Protein AF-A0A832T2L8-F1 (afdb_monomer)

Mean predicted aligned error: 4.52 Å

Sequence (122 aa):
MIVLFLTSSYSVGFKFLDEEVYIRAGAQQWSGVPPALTINPEHPPLAKYIIGVEPRLAPLFAGIAVVFLAGWLGRLLGRSFWLVAFSVASDIVFTATSRFAMLDVFVALFSVSAVLSYLLGR

Organism: NCBI:txid13773

Secondary structure (DSSP, 8-state):
-HHHHHHHHHSS----HHHHHHHHHHHHHHTT--TTSSS-TTS-HHHHHHHHH-TTHHHHHHHHHHHHHHHHHHHHTTS-HHHHHHHHHT-HHHHHHTTSS-HHHHHHHHHHHHHHHHHTT-

Solvent-accessible surface area (backbone atoms only — not comparable to full-atom values): 6282 Å² total; per-residue (Å²): 92,69,67,52,23,54,54,42,29,70,72,57,92,79,85,61,77,58,27,61,53,42,47,51,32,13,54,38,39,78,73,72,44,58,39,57,77,67,56,66,54,92,45,79,36,67,57,50,55,49,30,32,76,37,35,58,56,43,23,35,53,34,37,55,48,33,28,52,50,48,8,50,48,28,41,76,73,76,40,59,32,67,59,42,19,41,56,53,24,66,32,53,66,62,28,34,50,13,54,37,30,51,61,65,36,47,51,49,29,52,51,56,48,50,55,47,29,57,77,69,74,90

Radius of gyration: 15.31 Å; Cα contacts (8 Å, |Δi|>4): 161; chains: 1; bounding box: 35×23×43 Å

Foldseek 3Di:
DLVLLVVLLPPDDDDDPCLVQLCVLLVVVVVVHQSCPDGPVVDDRPLSPQCSVPVFVSLLVLLVLLLQLQLVVCVLVVHHSCVRSVVSSNPNVSSNQSRGRDCVSVVSSVVSVVVVCVSVVD

pLDDT: mean 89.91, std 8.07, range [60.84, 98.0]

InterPro domains:
  IPR003342 ArnT-like, N-terminal domain [PF02366] (47-119)

Structure (mmCIF, N/CA/C/O backbone):
data_AF-A0A832T2L8-F1
#
_entry.id   AF-A0A832T2L8-F1
#
loop_
_atom_site.group_PDB
_atom_site.id
_atom_site.type_symbol
_atom_site.label_atom_id
_atom_site.label_alt_id
_atom_site.label_comp_id
_atom_site.label_asym_id
_atom_site.label_entity_id
_atom_site.label_seq_id
_atom_site.pdbx_PDB_ins_code
_atom_site.Cartn_x
_atom_site.Cartn_y
_atom_site.Cartn_z
_atom_site.occupancy
_atom_site.B_iso_or_equiv
_atom_site.auth_seq_id
_atom_site.auth_comp_id
_atom_site.auth_asym_id
_atom_site.auth_atom_id
_atom_site.pdbx_PDB_model_num
ATOM 1 N N . MET A 1 1 ? 5.138 3.203 16.648 1.00 86.31 1 MET A N 1
ATOM 2 C CA . MET A 1 1 ? 4.543 2.282 15.652 1.00 86.31 1 MET A CA 1
ATOM 3 C C . MET A 1 1 ? 5.370 2.239 14.385 1.00 86.31 1 MET A C 1
ATOM 5 O O . MET A 1 1 ? 5.782 1.158 14.011 1.00 86.31 1 MET A O 1
ATOM 9 N N . ILE A 1 2 ? 5.723 3.390 13.805 1.00 84.12 2 ILE A N 1
ATOM 10 C CA . ILE A 1 2 ? 6.616 3.457 12.634 1.00 84.12 2 ILE A CA 1
ATOM 11 C C . ILE A 1 2 ? 7.981 2.810 12.907 1.00 84.12 2 ILE A C 1
ATOM 13 O O . ILE A 1 2 ? 8.419 1.987 12.120 1.00 84.12 2 ILE A O 1
ATOM 17 N N . VAL A 1 3 ? 8.623 3.110 14.045 1.00 85.38 3 VAL A N 1
ATOM 18 C CA . VAL A 1 3 ? 9.908 2.477 14.406 1.00 85.38 3 VAL A CA 1
ATOM 19 C C . VAL A 1 3 ? 9.779 0.954 14.478 1.00 85.38 3 VAL A C 1
ATOM 21 O O . VAL A 1 3 ? 10.603 0.264 13.898 1.00 85.38 3 VAL A O 1
ATOM 24 N N . LEU A 1 4 ? 8.714 0.440 15.108 1.00 84.38 4 LEU A N 1
ATOM 25 C CA . LEU A 1 4 ? 8.436 -0.998 15.178 1.00 84.38 4 LEU A CA 1
ATOM 26 C C . LEU A 1 4 ? 8.252 -1.602 13.780 1.00 84.38 4 LEU A C 1
ATOM 28 O O . LEU A 1 4 ? 8.904 -2.588 13.454 1.00 84.38 4 LEU A O 1
ATOM 32 N N . PHE A 1 5 ? 7.419 -0.969 12.952 1.00 87.19 5 PHE A N 1
ATOM 33 C CA . PHE A 1 5 ? 7.166 -1.377 11.574 1.00 87.19 5 PHE A CA 1
ATOM 34 C C . PHE A 1 5 ? 8.464 -1.448 10.763 1.00 87.19 5 PHE A C 1
ATOM 36 O O . PHE A 1 5 ? 8.748 -2.465 10.137 1.00 87.19 5 PHE A O 1
ATOM 43 N N . LEU A 1 6 ? 9.297 -0.406 10.846 1.00 86.62 6 LEU A N 1
ATOM 44 C CA . LEU A 1 6 ? 10.607 -0.385 10.206 1.00 86.62 6 LEU A CA 1
ATOM 45 C C . LEU A 1 6 ? 11.481 -1.515 10.756 1.00 86.62 6 LEU A C 1
ATOM 47 O O . LEU A 1 6 ? 11.948 -2.336 9.983 1.00 86.62 6 LEU A O 1
ATOM 51 N N . THR A 1 7 ? 11.636 -1.664 12.070 1.00 84.31 7 THR A N 1
ATOM 52 C CA . THR A 1 7 ? 12.467 -2.748 12.625 1.00 84.31 7 THR A CA 1
ATOM 53 C C . THR A 1 7 ? 11.989 -4.147 12.225 1.00 84.31 7 THR A C 1
ATOM 55 O O . THR A 1 7 ? 12.814 -4.982 11.866 1.00 84.31 7 THR A O 1
ATOM 58 N N . SER A 1 8 ? 10.674 -4.393 12.211 1.00 78.25 8 SER A N 1
ATOM 59 C CA . SER A 1 8 ? 10.081 -5.674 11.805 1.00 78.25 8 SER A CA 1
ATOM 60 C C . SER A 1 8 ? 10.275 -5.941 10.317 1.00 78.25 8 SER A C 1
ATOM 62 O O . SER A 1 8 ? 10.639 -7.039 9.915 1.00 78.25 8 SER A O 1
ATOM 64 N N . SER A 1 9 ? 10.131 -4.913 9.484 1.00 76.62 9 SER A N 1
ATOM 65 C CA . SER A 1 9 ? 10.347 -5.050 8.046 1.00 76.62 9 SER A CA 1
ATOM 66 C C . SER A 1 9 ? 11.810 -5.389 7.696 1.00 76.62 9 SER A C 1
ATOM 68 O O . SER A 1 9 ? 12.082 -6.003 6.665 1.00 76.62 9 SER A O 1
ATOM 70 N N . TYR A 1 10 ? 12.778 -5.033 8.552 1.00 77.81 10 TYR A N 1
ATOM 71 C CA . TYR A 1 10 ? 14.207 -5.311 8.345 1.00 77.81 10 TYR A CA 1
ATOM 72 C C . TYR A 1 10 ? 14.739 -6.561 9.046 1.00 77.81 10 TYR A C 1
ATOM 74 O O . TYR A 1 10 ? 15.889 -6.925 8.805 1.00 77.81 10 TYR A O 1
ATOM 82 N N . SER A 1 11 ? 13.930 -7.250 9.852 1.00 71.62 11 SER A N 1
ATOM 83 C CA . SER A 1 11 ? 14.402 -8.391 10.642 1.00 71.62 11 SER A CA 1
ATOM 84 C C . SER A 1 11 ? 14.454 -9.716 9.874 1.00 71.62 11 SER A C 1
ATOM 86 O O . SER A 1 11 ? 15.146 -10.631 10.319 1.00 71.62 11 SER A O 1
ATOM 88 N N . VAL A 1 12 ? 13.776 -9.835 8.723 1.00 66.25 12 VAL A N 1
ATOM 89 C CA . VAL A 1 12 ? 13.691 -11.096 7.965 1.00 66.25 12 VAL A CA 1
ATOM 90 C C . VAL A 1 12 ? 14.117 -10.919 6.506 1.00 66.25 12 VAL A C 1
ATOM 92 O O . VAL A 1 12 ? 13.655 -10.024 5.802 1.00 66.25 12 VAL A O 1
ATOM 95 N N . GLY A 1 13 ? 15.008 -11.800 6.043 1.00 63.09 13 GLY A N 1
ATOM 96 C CA . GLY A 1 13 ? 15.537 -11.819 4.678 1.00 63.09 13 GLY A CA 1
ATOM 97 C C . GLY A 1 13 ? 14.643 -12.580 3.701 1.00 63.09 13 GLY A C 1
ATOM 98 O O . GLY A 1 13 ? 15.033 -13.642 3.221 1.00 63.09 13 GLY A O 1
ATOM 99 N N . PHE A 1 14 ? 13.454 -12.054 3.407 1.00 69.62 14 PHE A N 1
ATOM 100 C CA . PHE A 1 14 ? 12.632 -12.579 2.315 1.00 69.62 14 PHE A CA 1
ATOM 101 C C . PHE A 1 14 ? 13.189 -12.155 0.950 1.00 69.62 14 PHE A C 1
ATOM 103 O O . PHE A 1 14 ? 13.790 -11.091 0.805 1.00 69.62 14 PHE A O 1
ATOM 110 N N . LYS A 1 15 ? 12.982 -13.001 -0.059 1.00 66.38 15 LYS A N 1
ATOM 111 C CA . LYS A 1 15 ? 13.131 -12.652 -1.473 1.00 66.38 15 LYS A CA 1
ATOM 112 C C . LYS A 1 15 ? 11.832 -13.005 -2.163 1.00 66.38 15 LYS A C 1
ATOM 114 O O . LYS A 1 15 ? 11.354 -14.127 -2.006 1.00 66.38 15 LYS A O 1
ATOM 119 N N . PHE A 1 16 ? 11.293 -12.073 -2.930 1.00 74.56 16 PHE A N 1
ATOM 120 C CA . PHE A 1 16 ? 10.044 -12.286 -3.635 1.00 74.56 16 PHE A CA 1
ATOM 121 C C . PHE A 1 16 ? 10.251 -12.151 -5.134 1.00 74.56 16 PHE A C 1
ATOM 123 O O . PHE A 1 16 ? 10.823 -11.172 -5.602 1.00 74.56 16 PHE A O 1
ATOM 130 N N . LEU A 1 17 ? 9.782 -13.154 -5.875 1.00 73.19 17 LEU A N 1
ATOM 131 C CA . LEU A 1 17 ? 9.929 -13.219 -7.331 1.00 73.19 17 LEU A CA 1
ATOM 132 C C . LEU A 1 17 ? 9.223 -12.046 -8.025 1.00 73.19 17 LEU A C 1
ATOM 134 O O . LEU A 1 17 ? 9.736 -11.500 -8.999 1.00 73.19 17 LEU A O 1
ATOM 138 N N . ASP A 1 18 ? 8.097 -11.614 -7.464 1.00 77.75 18 A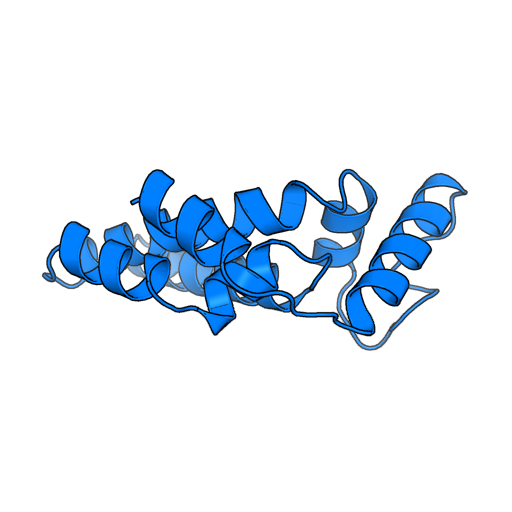SP A N 1
ATOM 139 C CA . ASP A 1 18 ? 7.273 -10.533 -8.000 1.00 77.75 18 ASP A CA 1
ATOM 140 C C . ASP A 1 18 ? 7.952 -9.158 -7.940 1.00 77.75 18 ASP A C 1
ATOM 142 O O . ASP A 1 18 ? 7.645 -8.281 -8.745 1.00 77.75 18 ASP A O 1
ATOM 146 N N . GLU A 1 19 ? 8.924 -8.967 -7.044 1.00 84.88 19 GLU A N 1
ATOM 147 C CA . GLU A 1 19 ? 9.654 -7.703 -6.944 1.00 84.88 19 GLU A CA 1
ATOM 148 C C . GLU A 1 19 ? 10.369 -7.370 -8.260 1.00 84.88 19 GLU A C 1
ATOM 150 O O . GLU A 1 19 ? 10.254 -6.257 -8.779 1.00 84.88 19 GLU A O 1
ATOM 155 N N . GLU A 1 20 ? 11.077 -8.342 -8.843 1.00 86.88 20 GLU A N 1
ATOM 156 C CA . GLU A 1 20 ? 11.777 -8.136 -10.112 1.00 86.88 20 GLU A CA 1
ATOM 157 C C . GLU A 1 20 ? 10.806 -7.810 -11.247 1.00 86.88 20 GLU A C 1
ATOM 159 O O . GLU A 1 20 ? 11.105 -6.987 -12.116 1.00 86.88 20 GLU A O 1
ATOM 164 N N . VAL A 1 21 ? 9.641 -8.453 -11.233 1.00 87.62 21 VAL A N 1
ATOM 165 C CA . VAL A 1 21 ? 8.589 -8.298 -12.237 1.00 87.62 21 VAL A CA 1
ATOM 166 C C . VAL A 1 21 ? 8.077 -6.856 -12.236 1.00 87.62 21 VAL A C 1
ATOM 168 O O . VAL A 1 21 ? 8.067 -6.200 -13.283 1.00 87.62 21 VAL A O 1
ATOM 171 N N . TYR A 1 22 ? 7.738 -6.313 -11.065 1.00 87.62 22 TYR A N 1
ATOM 172 C CA . TYR A 1 22 ? 7.212 -4.951 -10.961 1.00 87.62 22 TYR A CA 1
ATOM 173 C C . TYR A 1 22 ? 8.285 -3.864 -11.105 1.00 87.62 22 TYR A C 1
ATOM 175 O O . TYR A 1 22 ? 7.992 -2.801 -11.654 1.00 87.62 22 TYR A O 1
ATOM 183 N N . ILE A 1 23 ? 9.541 -4.133 -10.733 1.00 88.06 23 ILE A N 1
ATOM 184 C CA . ILE A 1 23 ? 10.666 -3.231 -11.043 1.00 88.06 23 ILE A CA 1
ATOM 185 C C . ILE A 1 23 ? 10.871 -3.121 -12.559 1.00 88.06 23 ILE A C 1
ATOM 187 O O . ILE A 1 23 ? 11.025 -2.016 -13.085 1.00 88.06 23 ILE A O 1
ATOM 191 N N . ARG A 1 24 ? 10.837 -4.245 -13.289 1.00 88.88 24 ARG A N 1
ATOM 192 C CA . ARG A 1 24 ? 10.945 -4.239 -14.759 1.00 88.88 24 ARG A CA 1
ATOM 193 C C . ARG A 1 24 ? 9.772 -3.508 -15.408 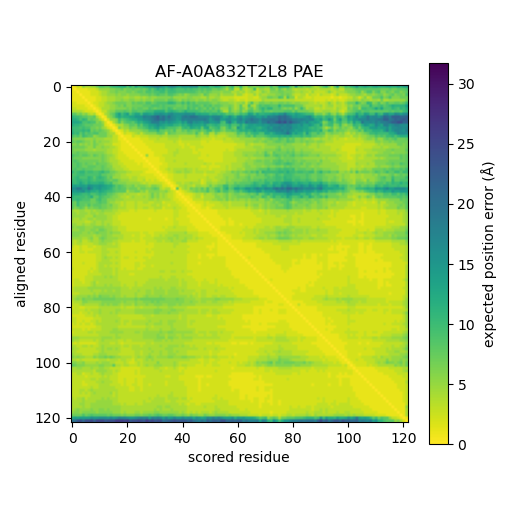1.00 88.88 24 ARG A C 1
ATOM 195 O O . ARG A 1 24 ? 9.990 -2.745 -16.347 1.00 88.88 24 ARG A O 1
ATOM 202 N N . ALA A 1 25 ? 8.557 -3.691 -14.889 1.00 87.19 25 ALA A N 1
ATOM 203 C CA . ALA A 1 25 ? 7.378 -2.961 -15.357 1.00 87.19 25 ALA A CA 1
ATOM 204 C C . ALA A 1 25 ? 7.544 -1.444 -15.173 1.00 87.19 25 ALA A C 1
ATOM 206 O O . ALA A 1 25 ? 7.240 -0.671 -16.081 1.00 87.19 25 ALA A O 1
ATOM 207 N N . GLY A 1 26 ? 8.106 -1.026 -14.036 1.00 87.56 26 GLY A N 1
ATOM 208 C CA . GLY A 1 26 ? 8.465 0.364 -13.772 1.00 87.56 26 GLY A CA 1
ATOM 209 C C . GLY A 1 26 ? 9.492 0.927 -14.753 1.00 87.56 26 GLY A C 1
ATOM 210 O O . GLY A 1 26 ? 9.303 2.009 -15.299 1.00 87.56 26 GLY A O 1
ATOM 211 N N . ALA A 1 27 ? 10.557 0.183 -15.053 1.00 89.19 27 ALA A N 1
ATOM 212 C CA . ALA A 1 27 ? 11.544 0.611 -16.046 1.00 89.19 27 ALA A CA 1
ATOM 213 C C . ALA A 1 27 ? 10.923 0.786 -17.448 1.00 89.19 27 ALA A C 1
ATOM 215 O O . ALA A 1 27 ? 11.214 1.757 -18.147 1.00 89.19 27 ALA A O 1
ATOM 216 N N . GLN A 1 28 ? 10.020 -0.116 -17.841 1.00 90.00 28 GLN A N 1
ATOM 217 C CA . GLN A 1 28 ? 9.305 -0.030 -19.117 1.00 90.00 28 GLN A CA 1
ATOM 218 C C . GLN A 1 28 ? 8.373 1.187 -19.192 1.00 90.00 28 GLN A C 1
ATOM 220 O O . GLN A 1 28 ? 8.314 1.848 -20.232 1.00 90.00 28 GLN A O 1
ATOM 225 N N . GLN A 1 29 ? 7.718 1.540 -18.085 1.00 91.69 29 GLN A N 1
ATOM 226 C CA . GLN A 1 29 ? 6.926 2.767 -17.980 1.00 91.69 29 GLN A CA 1
ATOM 227 C C . GLN A 1 29 ? 7.750 4.010 -18.320 1.00 91.69 29 GLN A C 1
ATOM 229 O O . GLN A 1 29 ? 7.293 4.846 -19.098 1.00 91.69 29 GLN A O 1
ATOM 234 N N . TRP A 1 30 ? 8.971 4.121 -17.790 1.00 90.44 30 TRP A N 1
ATOM 235 C CA . TRP A 1 30 ? 9.865 5.246 -18.096 1.00 90.44 30 TRP A CA 1
ATOM 236 C C . TRP A 1 30 ? 10.319 5.274 -19.557 1.00 90.44 30 TRP A C 1
ATOM 238 O O . TRP A 1 30 ? 10.578 6.346 -20.096 1.00 90.44 30 TRP A O 1
ATOM 248 N N . SER A 1 31 ? 10.348 4.119 -20.224 1.00 91.12 31 SER A N 1
ATOM 249 C CA . SER A 1 31 ? 10.573 4.028 -21.673 1.00 91.12 31 SER A CA 1
ATOM 250 C C . SER A 1 31 ? 9.324 4.309 -22.524 1.00 91.12 31 SER A C 1
ATOM 252 O O . SER A 1 31 ? 9.361 4.152 -23.741 1.00 91.12 31 SER A O 1
ATOM 254 N N . GLY A 1 32 ? 8.215 4.726 -21.903 1.00 88.88 32 GLY A N 1
ATOM 255 C CA . GLY A 1 32 ? 6.964 5.066 -22.583 1.00 88.88 32 GLY A CA 1
ATOM 256 C C . GLY A 1 32 ? 6.038 3.878 -22.841 1.00 88.88 32 GLY A C 1
ATOM 257 O O . GLY A 1 32 ? 5.014 4.042 -23.502 1.00 88.88 32 GLY A O 1
ATOM 258 N N . VAL A 1 33 ? 6.359 2.689 -22.320 1.00 89.75 33 VAL A N 1
ATOM 259 C CA . VAL A 1 33 ? 5.515 1.503 -22.480 1.00 89.75 33 VAL A CA 1
ATOM 260 C C . VAL A 1 33 ? 4.588 1.369 -21.266 1.00 89.75 33 VAL A C 1
ATOM 262 O O . VAL A 1 33 ? 5.069 1.172 -20.150 1.00 89.75 33 VAL A O 1
ATOM 265 N N . PRO A 1 34 ? 3.259 1.474 -21.433 1.00 85.81 34 PRO A N 1
ATOM 266 C CA . PRO A 1 34 ? 2.341 1.506 -20.301 1.00 85.81 34 PRO A CA 1
ATOM 267 C C . PRO A 1 34 ? 2.285 0.146 -19.570 1.00 85.81 34 PRO A C 1
ATOM 269 O O . PRO A 1 34 ? 2.012 -0.872 -20.212 1.00 85.81 34 PRO A O 1
ATOM 272 N N . PRO A 1 35 ? 2.408 0.110 -18.224 1.00 85.00 35 PRO A N 1
ATOM 273 C CA . PRO A 1 35 ? 2.282 -1.103 -17.398 1.00 85.00 35 PRO A CA 1
ATOM 274 C C . PRO A 1 35 ? 0.964 -1.874 -17.547 1.00 85.00 35 PRO A C 1
ATOM 276 O O . PRO A 1 35 ? 0.857 -3.016 -17.104 1.00 85.00 35 PRO A O 1
ATOM 279 N N . ALA A 1 36 ? -0.061 -1.246 -18.129 1.00 81.25 36 ALA A N 1
ATOM 280 C CA . ALA A 1 36 ? -1.331 -1.893 -18.443 1.00 81.25 36 ALA A CA 1
ATOM 281 C C . ALA A 1 36 ? -1.206 -2.948 -19.556 1.00 81.25 36 ALA A C 1
ATOM 283 O O . ALA A 1 36 ? -2.043 -3.840 -19.631 1.00 81.25 36 ALA A O 1
ATOM 284 N N . LEU A 1 37 ? -0.189 -2.838 -20.420 1.00 79.56 37 LEU A N 1
ATOM 285 C CA . LEU A 1 37 ? -0.063 -3.637 -21.644 1.00 79.56 37 LEU A CA 1
ATOM 286 C C . LEU A 1 37 ? 1.145 -4.582 -21.647 1.00 79.56 37 LEU A C 1
ATOM 288 O O . LEU A 1 37 ? 1.320 -5.319 -22.612 1.00 79.56 37 LEU A O 1
ATOM 292 N N . THR A 1 38 ? 1.996 -4.548 -20.620 1.00 73.81 38 THR A N 1
ATOM 293 C CA . THR A 1 38 ? 3.278 -5.267 -20.636 1.00 73.81 38 THR A CA 1
ATOM 294 C C . THR A 1 38 ? 3.300 -6.467 -19.706 1.00 73.81 38 THR A C 1
ATOM 296 O O . THR A 1 38 ? 3.178 -7.607 -20.139 1.00 73.81 38 THR A O 1
ATOM 299 N N . ILE A 1 39 ? 3.502 -6.205 -18.420 1.00 76.44 39 ILE A N 1
ATOM 300 C CA . ILE A 1 39 ? 3.838 -7.198 -17.411 1.00 76.44 39 ILE A CA 1
ATOM 301 C C . ILE A 1 39 ? 2.636 -7.386 -16.493 1.00 76.44 39 ILE A C 1
ATOM 303 O O . ILE A 1 39 ? 2.088 -6.414 -15.959 1.00 76.44 39 ILE A O 1
ATOM 307 N N . ASN A 1 40 ? 2.248 -8.648 -16.307 1.00 81.38 40 ASN A N 1
ATOM 308 C CA . ASN A 1 40 ? 1.094 -9.074 -15.517 1.00 81.38 40 ASN A CA 1
ATOM 309 C C . ASN A 1 40 ? -0.203 -8.322 -15.884 1.00 81.38 40 ASN A C 1
ATOM 311 O O . ASN A 1 40 ? -0.809 -7.688 -15.012 1.00 81.38 40 ASN A O 1
ATOM 315 N N . PRO A 1 41 ? -0.608 -8.273 -17.171 1.00 82.69 41 PRO A N 1
ATOM 316 C CA . PRO A 1 41 ? -1.750 -7.473 -17.634 1.00 82.69 41 PRO A CA 1
ATOM 317 C C . PRO A 1 41 ? -3.082 -7.835 -16.955 1.00 82.69 41 PRO A C 1
ATOM 319 O O . PRO A 1 41 ? -4.002 -7.022 -16.950 1.00 82.69 41 PRO A O 1
ATOM 322 N N . GLU A 1 42 ? -3.179 -9.010 -16.332 1.00 88.00 42 GLU A N 1
ATOM 323 C CA . GLU A 1 42 ? -4.299 -9.430 -15.488 1.00 88.00 42 GLU A CA 1
ATOM 324 C C . GLU A 1 42 ? -4.532 -8.518 -14.272 1.00 88.00 42 GLU A C 1
ATOM 326 O O . GLU A 1 42 ? -5.650 -8.446 -13.761 1.00 88.00 42 GLU A O 1
ATOM 331 N N . HIS A 1 43 ? -3.505 -7.793 -13.816 1.00 87.56 43 HIS A N 1
ATOM 332 C CA . HIS A 1 43 ? -3.614 -6.857 -12.702 1.00 87.56 43 HIS A CA 1
ATOM 333 C C . HIS A 1 43 ? -3.832 -5.408 -13.169 1.00 87.56 43 HIS A C 1
ATOM 335 O O . HIS A 1 43 ? -3.089 -4.924 -14.034 1.00 87.56 43 HIS A O 1
ATOM 341 N N . PRO A 1 44 ? -4.761 -4.660 -12.533 1.00 89.06 44 PRO A N 1
ATOM 342 C CA . PRO A 1 44 ? -4.960 -3.240 -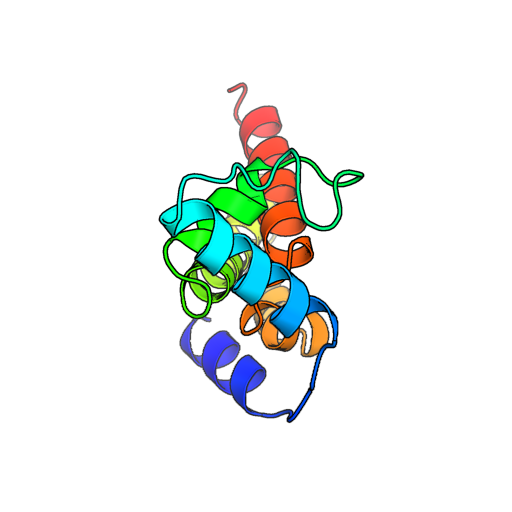12.801 1.00 89.06 44 PRO A CA 1
ATOM 343 C C . PRO A 1 44 ? -3.661 -2.422 -12.677 1.00 89.06 44 PRO A C 1
ATOM 345 O O . PRO A 1 44 ? -2.828 -2.693 -11.808 1.00 89.06 44 PRO A O 1
ATOM 348 N N . PRO A 1 45 ? -3.471 -1.379 -13.504 1.00 90.69 45 PRO A N 1
ATOM 349 C CA . PRO A 1 45 ? -2.158 -0.763 -13.660 1.00 90.69 45 PRO A CA 1
ATOM 350 C C . PRO A 1 45 ? -1.818 0.290 -12.598 1.00 90.69 45 PRO A C 1
ATOM 352 O O . PRO A 1 45 ? -0.660 0.677 -12.503 1.00 90.69 45 PRO A O 1
ATOM 355 N N . LEU A 1 46 ? -2.781 0.768 -11.797 1.00 92.50 46 LEU A N 1
ATOM 356 C CA . LEU A 1 46 ? -2.578 1.895 -10.871 1.00 92.50 46 LEU A CA 1
ATOM 357 C C . LEU A 1 46 ? -1.398 1.670 -9.913 1.00 92.50 46 LEU A C 1
ATOM 359 O O . LEU A 1 46 ? -0.490 2.492 -9.841 1.00 92.50 46 LEU A O 1
ATOM 363 N N . ALA A 1 47 ? -1.395 0.546 -9.196 1.00 92.75 47 ALA A N 1
ATOM 364 C CA . ALA A 1 47 ? -0.318 0.230 -8.263 1.00 92.75 47 ALA A CA 1
ATOM 365 C C . ALA A 1 47 ? 1.020 0.022 -8.992 1.00 92.75 47 ALA A C 1
ATOM 367 O O . ALA A 1 47 ? 2.055 0.452 -8.493 1.00 92.75 47 ALA A O 1
ATOM 368 N N . LYS A 1 48 ? 1.003 -0.526 -10.216 1.00 92.88 48 LYS A N 1
ATOM 369 C CA . LYS A 1 48 ? 2.209 -0.645 -11.051 1.00 92.88 48 LYS A CA 1
ATOM 370 C C . LYS A 1 48 ? 2.778 0.722 -11.422 1.00 92.88 48 LYS A C 1
ATOM 372 O O . LYS A 1 48 ? 3.988 0.892 -11.359 1.00 92.88 48 LYS A O 1
ATOM 377 N N . TYR A 1 49 ? 1.922 1.696 -11.747 1.00 93.38 49 TYR A N 1
ATOM 378 C CA . TYR A 1 49 ? 2.355 3.067 -12.024 1.00 93.38 49 TYR A CA 1
ATOM 379 C C . TYR A 1 49 ? 3.055 3.698 -10.823 1.00 93.38 49 TYR A C 1
ATOM 381 O O . TYR A 1 49 ? 4.098 4.330 -10.977 1.00 93.38 49 TYR A O 1
ATOM 389 N N . ILE A 1 50 ? 2.494 3.508 -9.627 1.00 94.12 50 ILE A N 1
ATOM 390 C CA . ILE A 1 50 ? 3.054 4.042 -8.380 1.00 94.12 50 ILE A CA 1
ATOM 391 C C . ILE A 1 50 ? 4.403 3.382 -8.071 1.00 94.12 50 ILE A C 1
ATOM 393 O O . ILE A 1 50 ? 5.378 4.077 -7.789 1.00 94.12 50 ILE A O 1
ATOM 397 N N . ILE A 1 51 ? 4.478 2.053 -8.181 1.00 92.56 51 ILE A N 1
ATOM 398 C CA . ILE A 1 51 ? 5.727 1.298 -8.025 1.00 92.56 51 ILE A CA 1
ATOM 399 C C . ILE A 1 51 ? 6.763 1.747 -9.060 1.00 92.56 51 ILE A C 1
ATOM 401 O O . ILE A 1 51 ? 7.933 1.889 -8.729 1.00 92.56 51 ILE A O 1
ATOM 405 N N . GLY A 1 52 ? 6.353 2.011 -10.301 1.00 91.50 52 GLY A N 1
ATOM 406 C CA . GLY A 1 52 ? 7.261 2.430 -11.363 1.00 91.50 52 GLY A CA 1
ATOM 407 C C . GLY A 1 52 ? 7.932 3.780 -11.120 1.00 91.50 52 GLY A C 1
ATOM 408 O O . GLY A 1 52 ? 9.050 3.988 -11.589 1.00 91.50 52 GLY A O 1
ATOM 409 N N . VAL A 1 53 ? 7.296 4.679 -10.362 1.00 92.62 53 VAL A N 1
ATOM 410 C CA . VAL A 1 53 ? 7.902 5.960 -9.963 1.00 92.62 53 VAL A CA 1
ATOM 411 C C . VAL A 1 53 ? 9.008 5.747 -8.933 1.00 92.62 53 VAL A C 1
ATOM 413 O O . VAL A 1 53 ? 10.091 6.301 -9.089 1.00 92.62 53 VAL A O 1
ATOM 416 N N . GLU A 1 54 ? 8.744 4.959 -7.890 1.00 92.88 54 GLU A N 1
ATOM 417 C CA . GLU A 1 54 ? 9.705 4.699 -6.816 1.00 92.88 54 GLU A CA 1
ATOM 418 C C . GLU A 1 54 ? 9.489 3.291 -6.223 1.00 92.88 54 GLU A C 1
ATOM 420 O O . GLU A 1 54 ? 8.709 3.116 -5.281 1.00 92.88 54 GLU A O 1
ATOM 425 N N . PRO A 1 55 ? 10.166 2.259 -6.755 1.00 88.56 55 PRO A N 1
ATOM 426 C CA . PRO A 1 55 ? 9.816 0.868 -6.475 1.00 88.56 55 PRO A CA 1
ATOM 427 C C . PRO A 1 55 ? 10.162 0.416 -5.059 1.00 88.56 55 PRO A C 1
ATOM 429 O O . PRO A 1 55 ? 9.559 -0.534 -4.565 1.00 88.56 55 PRO A O 1
ATOM 432 N N . ARG A 1 56 ? 11.118 1.078 -4.394 1.00 85.12 56 ARG A N 1
ATOM 433 C CA . ARG A 1 56 ? 11.567 0.687 -3.049 1.00 85.12 56 ARG A CA 1
ATOM 434 C C . ARG A 1 56 ? 10.819 1.428 -1.955 1.00 85.12 56 ARG A C 1
ATOM 436 O O . ARG A 1 56 ? 10.489 0.837 -0.931 1.00 85.12 56 ARG A O 1
ATOM 443 N N . LEU A 1 57 ? 10.567 2.723 -2.145 1.00 91.38 57 LEU A N 1
ATOM 444 C CA . LEU A 1 57 ? 9.936 3.537 -1.104 1.00 91.38 57 LEU A CA 1
ATOM 445 C C . LEU A 1 57 ? 8.413 3.575 -1.219 1.00 91.38 57 LEU A C 1
ATOM 447 O O . LEU A 1 57 ? 7.749 3.705 -0.193 1.00 91.38 57 LEU A O 1
ATOM 451 N N . ALA A 1 58 ? 7.834 3.446 -2.417 1.00 94.81 58 ALA A N 1
ATOM 452 C CA . ALA A 1 58 ? 6.383 3.546 -2.557 1.00 94.81 58 ALA A CA 1
ATOM 453 C C . ALA A 1 58 ? 5.618 2.446 -1.791 1.00 94.81 58 ALA A C 1
ATOM 455 O O . ALA A 1 58 ? 4.697 2.801 -1.049 1.00 94.81 58 ALA A O 1
ATOM 456 N N . PRO A 1 59 ? 5.997 1.150 -1.867 1.00 94.31 59 PRO A N 1
ATOM 457 C CA . PRO A 1 59 ? 5.369 0.112 -1.046 1.00 94.31 59 PRO A CA 1
ATOM 458 C C . PRO A 1 59 ? 5.577 0.365 0.452 1.00 94.31 59 PRO A C 1
ATOM 460 O O . PRO A 1 59 ? 4.657 0.180 1.245 1.00 94.31 59 PRO A O 1
ATOM 463 N N . LEU A 1 60 ? 6.746 0.882 0.844 1.00 94.50 60 LEU A N 1
ATOM 464 C CA . LEU A 1 60 ? 7.053 1.165 2.246 1.00 94.50 60 LEU A CA 1
ATOM 465 C C . LEU A 1 60 ? 6.140 2.258 2.808 1.00 94.50 60 LEU A C 1
ATOM 467 O O . LEU A 1 60 ? 5.564 2.100 3.887 1.00 94.50 60 LEU A O 1
ATOM 471 N N . PHE A 1 61 ? 5.971 3.355 2.069 1.00 95.69 61 PHE A N 1
ATOM 472 C CA . PHE A 1 61 ? 5.060 4.430 2.453 1.00 95.69 61 PHE A CA 1
ATOM 473 C C . PHE A 1 61 ? 3.601 3.976 2.445 1.00 95.69 61 PHE A C 1
ATOM 475 O O . PHE A 1 61 ? 2.856 4.344 3.354 1.00 95.69 61 PHE A O 1
ATOM 482 N N . ALA A 1 62 ? 3.203 3.136 1.484 1.00 97.00 62 ALA A N 1
ATOM 483 C CA . ALA A 1 62 ? 1.880 2.522 1.475 1.00 97.00 62 ALA A CA 1
ATOM 484 C C . ALA A 1 62 ? 1.652 1.665 2.731 1.00 97.00 62 ALA A C 1
ATOM 486 O O . ALA A 1 62 ? 0.624 1.812 3.391 1.00 97.00 62 ALA A O 1
ATOM 487 N N . GLY A 1 63 ? 2.630 0.850 3.129 1.00 96.56 63 GLY A N 1
ATOM 488 C CA . GLY A 1 63 ? 2.568 0.043 4.348 1.00 96.56 63 GLY A CA 1
ATOM 489 C C . GLY A 1 63 ? 2.463 0.885 5.625 1.00 96.56 63 GLY A C 1
ATOM 490 O O . GLY A 1 63 ? 1.624 0.613 6.485 1.00 96.56 63 GLY A O 1
ATOM 491 N N . ILE A 1 64 ? 3.237 1.971 5.730 1.00 96.69 64 ILE A N 1
ATOM 492 C CA . ILE A 1 64 ? 3.132 2.926 6.851 1.00 96.69 64 ILE A CA 1
ATOM 493 C C . ILE A 1 64 ? 1.739 3.569 6.893 1.00 96.69 64 ILE A C 1
ATOM 495 O O . ILE A 1 64 ? 1.142 3.682 7.968 1.00 96.69 64 ILE A O 1
ATOM 499 N N . ALA A 1 65 ? 1.206 3.967 5.735 1.00 97.69 65 ALA A N 1
ATOM 500 C CA . ALA A 1 65 ? -0.136 4.524 5.637 1.00 97.69 65 ALA A CA 1
ATOM 501 C C . ALA A 1 65 ? -1.196 3.506 6.083 1.00 97.69 65 ALA A C 1
ATOM 503 O O . ALA A 1 65 ? -2.064 3.857 6.879 1.00 97.69 65 ALA A O 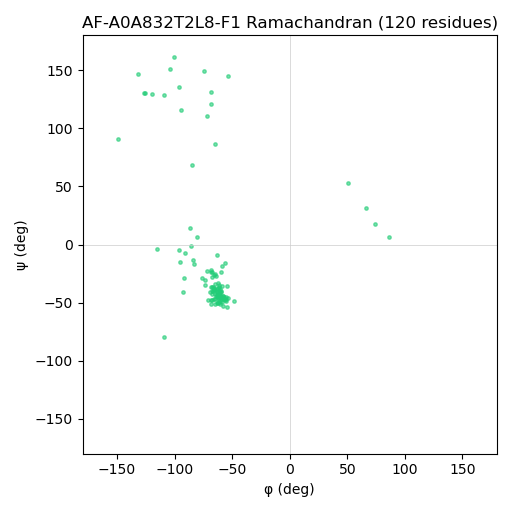1
ATOM 504 N N . VAL A 1 66 ? -1.086 2.236 5.677 1.00 98.00 66 VAL A N 1
ATOM 505 C CA . VAL A 1 66 ? -1.976 1.155 6.138 1.00 98.00 66 VAL A CA 1
ATOM 506 C C . VAL A 1 66 ? -1.961 1.028 7.657 1.00 98.00 66 VAL A C 1
ATOM 508 O O . VAL A 1 66 ? -3.029 0.983 8.257 1.00 98.00 66 VAL A O 1
ATOM 511 N N . VAL A 1 67 ? -0.789 1.021 8.302 1.00 97.69 67 VAL A N 1
ATOM 512 C CA . VAL A 1 67 ? -0.691 0.935 9.774 1.00 97.69 67 VAL A CA 1
ATOM 513 C C . VAL A 1 67 ? -1.465 2.071 10.446 1.00 97.69 67 VAL A C 1
ATOM 515 O O . VAL A 1 67 ? -2.212 1.845 11.401 1.00 97.69 67 VAL A O 1
ATOM 518 N N . PHE A 1 68 ? -1.304 3.299 9.948 1.00 97.81 68 PHE A N 1
ATOM 519 C CA . PHE A 1 68 ? -1.997 4.461 10.498 1.00 97.81 68 PHE A CA 1
ATOM 520 C C . PHE A 1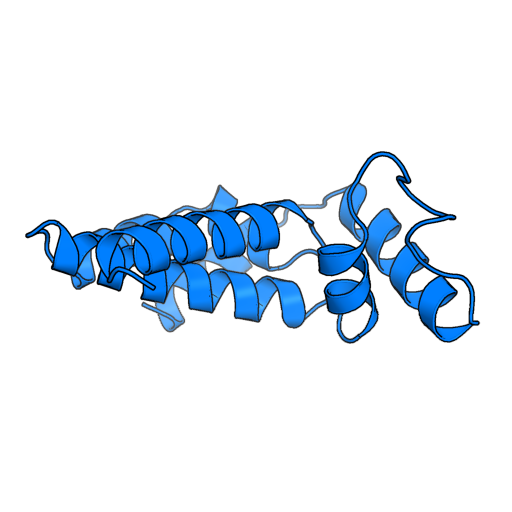 68 ? -3.510 4.389 10.264 1.00 97.81 68 PHE A C 1
ATOM 522 O O . PHE A 1 68 ? -4.295 4.574 11.198 1.00 97.81 68 PHE A O 1
ATOM 529 N N . LEU A 1 69 ? -3.924 4.082 9.035 1.00 98.00 69 LEU A N 1
ATOM 530 C CA . LEU A 1 69 ? -5.330 4.007 8.650 1.00 98.00 69 LEU A CA 1
ATOM 531 C C . LEU A 1 69 ? -6.052 2.841 9.334 1.00 98.00 69 LEU A C 1
ATOM 533 O O . LEU A 1 69 ? -7.192 3.004 9.754 1.00 98.00 69 LEU A O 1
ATOM 537 N N . ALA A 1 70 ? -5.394 1.700 9.536 1.00 97.56 70 ALA A N 1
ATOM 538 C CA . ALA A 1 70 ? -5.936 0.590 10.314 1.00 97.56 70 ALA A CA 1
ATOM 539 C C . ALA A 1 70 ? -6.155 0.993 11.780 1.00 97.56 70 ALA A C 1
ATOM 541 O O . ALA A 1 70 ? -7.213 0.719 12.347 1.00 97.56 70 ALA A O 1
ATOM 542 N N . GLY A 1 71 ? -5.202 1.711 12.384 1.00 97.56 71 GLY A N 1
ATOM 543 C CA . GLY A 1 71 ? -5.385 2.299 13.712 1.00 97.56 71 GLY A CA 1
ATOM 544 C C . GLY A 1 71 ? -6.584 3.251 13.761 1.00 97.56 71 GLY A C 1
ATOM 545 O O . GLY A 1 71 ? -7.392 3.196 14.692 1.00 97.56 71 GLY A O 1
ATOM 546 N N . TRP A 1 72 ? -6.727 4.108 12.747 1.00 97.50 72 TRP A N 1
ATOM 547 C CA . TRP A 1 72 ? -7.848 5.043 12.635 1.00 97.50 72 TRP A CA 1
ATOM 548 C C . TRP A 1 72 ? -9.191 4.322 12.472 1.00 97.50 72 TRP A C 1
ATOM 550 O O . TRP A 1 72 ? -10.147 4.641 13.178 1.00 97.50 72 TRP A O 1
ATOM 560 N N . LEU A 1 73 ? -9.245 3.295 11.622 1.00 97.69 73 LEU A N 1
ATOM 561 C CA . LEU A 1 73 ? -10.405 2.421 11.451 1.00 97.69 73 LEU A CA 1
ATOM 562 C C . LEU A 1 73 ? -10.787 1.761 12.777 1.00 97.69 73 LEU A C 1
ATOM 564 O O . LEU A 1 73 ? -11.946 1.806 13.179 1.00 97.69 73 LEU A O 1
ATOM 568 N N . GLY A 1 74 ? -9.801 1.231 13.504 1.00 96.94 74 GLY A N 1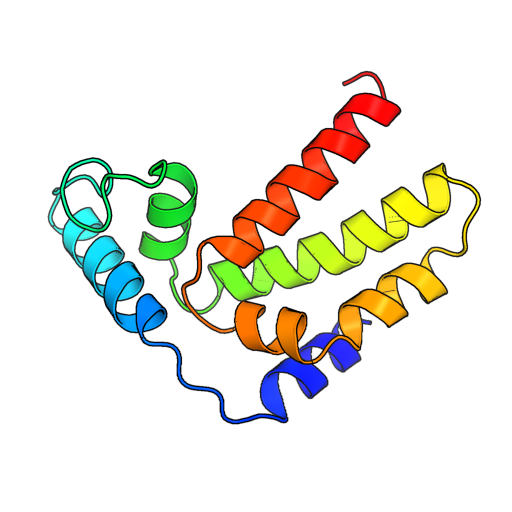
ATOM 569 C CA . GLY A 1 74 ? -9.996 0.705 14.851 1.00 96.94 74 GLY A CA 1
ATOM 570 C C . GLY A 1 74 ? -10.656 1.725 15.777 1.00 96.94 74 GLY A C 1
ATOM 571 O O . GLY A 1 74 ? -11.632 1.395 16.448 1.00 96.94 74 GLY A O 1
ATOM 572 N N . ARG A 1 75 ? -10.186 2.979 15.766 1.00 96.94 75 ARG A N 1
ATOM 573 C CA . ARG A 1 75 ? -10.764 4.068 16.568 1.00 96.94 75 ARG A CA 1
ATOM 574 C C . ARG A 1 75 ? -12.217 4.370 16.195 1.00 96.94 75 ARG A C 1
ATOM 576 O O . ARG A 1 75 ? -13.029 4.535 17.102 1.00 96.94 75 ARG A O 1
ATOM 583 N N . LEU A 1 76 ? -12.553 4.414 14.904 1.00 96.50 76 LEU A N 1
ATOM 584 C CA . LEU A 1 76 ? -13.937 4.610 14.443 1.00 96.50 76 LEU A CA 1
ATOM 585 C C . LEU A 1 76 ? -14.865 3.475 14.897 1.00 96.50 76 LEU A C 1
ATOM 587 O O . LEU A 1 76 ? -16.023 3.716 15.217 1.00 96.50 76 LEU A O 1
ATOM 591 N N . LEU A 1 77 ? -14.340 2.254 14.992 1.00 96.38 77 LEU A N 1
ATOM 592 C CA . LEU A 1 77 ? -15.064 1.070 15.462 1.00 96.38 77 LEU A CA 1
ATOM 593 C C . LEU A 1 77 ? -15.025 0.893 16.995 1.00 96.38 77 LEU A C 1
ATOM 595 O O . LEU A 1 77 ? -15.318 -0.191 17.503 1.00 96.38 77 LEU A O 1
ATOM 599 N N . GLY A 1 78 ? -14.630 1.924 17.750 1.00 96.69 78 GLY A N 1
ATOM 600 C CA . GLY A 1 78 ? -14.598 1.897 19.218 1.00 96.69 78 GLY A CA 1
ATOM 601 C C . GLY A 1 78 ? -13.461 1.065 19.826 1.00 96.69 78 GLY A C 1
ATOM 602 O O . GLY A 1 78 ? -13.517 0.697 20.999 1.00 96.69 78 GLY A O 1
ATOM 603 N N . ARG A 1 79 ? -12.421 0.739 19.051 1.00 97.25 79 ARG A N 1
ATOM 604 C CA . ARG A 1 79 ? -11.213 0.028 19.507 1.00 97.25 79 ARG A CA 1
ATOM 605 C C . ARG A 1 79 ? -10.053 0.997 19.740 1.00 97.25 79 ARG A C 1
ATOM 607 O O . ARG A 1 79 ? -10.034 2.125 19.253 1.00 97.25 79 ARG A O 1
ATOM 614 N N . SER A 1 80 ? -9.049 0.554 20.496 1.00 97.38 80 SER A N 1
ATOM 615 C CA . SER A 1 80 ? -7.842 1.355 20.728 1.00 97.38 80 SER A CA 1
ATOM 616 C C . SER A 1 80 ? -7.027 1.488 19.441 1.00 97.38 80 SER A C 1
ATOM 618 O O . SER A 1 80 ? -6.549 0.487 18.907 1.00 97.38 80 SER A O 1
ATOM 620 N N . PHE A 1 81 ? -6.814 2.732 18.997 1.00 97.50 81 PHE A N 1
ATOM 621 C CA . PHE A 1 81 ? -5.937 3.068 17.869 1.00 97.50 81 PHE A CA 1
ATOM 622 C C . PHE A 1 81 ? -4.575 2.375 17.992 1.00 97.50 81 PHE A C 1
ATOM 624 O O . PHE A 1 81 ? -4.104 1.737 17.054 1.00 97.50 81 PHE A O 1
ATOM 631 N N . TRP A 1 82 ? -3.962 2.478 19.175 1.00 96.56 82 TRP A N 1
ATOM 632 C CA . TRP A 1 82 ? -2.608 1.994 19.414 1.00 96.56 82 TRP A CA 1
ATOM 633 C C . TRP A 1 82 ? -2.510 0.478 19.334 1.00 96.56 82 TRP A C 1
ATOM 635 O O . TRP A 1 82 ? -1.548 -0.016 18.763 1.00 96.56 82 TRP A O 1
ATOM 645 N N . LEU A 1 83 ? -3.498 -0.252 19.860 1.00 96.38 83 LEU A N 1
ATOM 646 C CA . LEU A 1 83 ? -3.487 -1.716 19.819 1.00 96.38 83 LEU A CA 1
ATOM 647 C C . LEU A 1 83 ? -3.636 -2.237 18.388 1.00 96.38 83 LEU A C 1
ATOM 649 O O . LEU A 1 83 ? -2.911 -3.145 17.994 1.00 96.38 83 LEU A 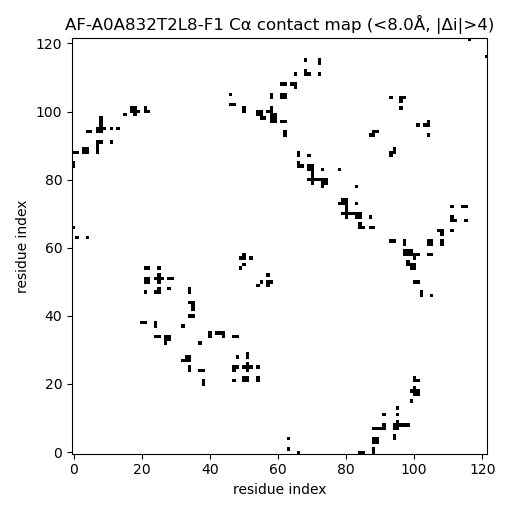O 1
ATOM 653 N N . VAL A 1 84 ? -4.529 -1.637 17.595 1.00 97.12 84 VAL A N 1
ATOM 654 C CA . VAL A 1 84 ? -4.733 -2.048 16.198 1.00 97.12 84 VAL A CA 1
ATOM 655 C C . VAL A 1 84 ? -3.511 -1.704 15.348 1.00 97.12 84 VAL A C 1
ATOM 657 O O . VAL A 1 84 ? -2.985 -2.571 14.655 1.00 97.12 84 VAL A O 1
ATOM 660 N N . ALA A 1 85 ? -3.002 -0.473 15.454 1.00 96.81 85 ALA A N 1
ATOM 661 C CA . ALA A 1 85 ? -1.792 -0.067 14.744 1.00 96.81 85 ALA A CA 1
ATOM 662 C C . ALA A 1 85 ? -0.578 -0.918 15.151 1.00 96.81 85 ALA A C 1
ATOM 664 O O . ALA A 1 85 ? 0.226 -1.277 14.296 1.00 96.81 85 ALA A O 1
ATOM 665 N N . PHE A 1 86 ? -0.456 -1.273 16.436 1.00 96.31 86 PHE A N 1
ATOM 666 C CA . PHE A 1 86 ? 0.587 -2.175 16.926 1.00 96.31 86 PHE A CA 1
ATOM 667 C C . PHE A 1 86 ? 0.474 -3.555 16.299 1.00 96.31 86 PHE A C 1
ATOM 669 O O . PHE A 1 86 ? 1.461 -4.031 15.753 1.00 96.31 86 PHE A O 1
ATOM 676 N N . SER A 1 87 ? -0.720 -4.152 16.317 1.00 96.00 87 SER A N 1
ATOM 677 C CA . SER A 1 87 ? -0.957 -5.483 15.755 1.00 96.00 87 SER A CA 1
ATOM 678 C C . SER A 1 87 ? -0.522 -5.570 14.292 1.00 96.00 87 SER A C 1
ATOM 680 O O . SER A 1 87 ? 0.191 -6.500 13.927 1.00 96.00 87 SER A O 1
ATOM 682 N N . VAL A 1 88 ? -0.897 -4.583 13.470 1.00 95.88 88 VAL A N 1
ATOM 683 C CA . VAL A 1 88 ? -0.507 -4.535 12.050 1.00 95.88 88 VAL A CA 1
ATOM 684 C C . VAL A 1 88 ? 0.992 -4.257 11.897 1.00 95.88 88 VAL A C 1
ATOM 686 O O . VAL A 1 88 ? 1.657 -4.882 11.079 1.00 95.88 88 VAL A O 1
ATOM 689 N N . ALA A 1 89 ? 1.555 -3.351 12.703 1.00 94.75 89 ALA A N 1
ATOM 690 C CA . ALA A 1 89 ? 2.981 -3.022 12.651 1.00 94.75 89 ALA A CA 1
ATOM 691 C C . ALA A 1 89 ? 3.903 -4.157 13.126 1.00 94.75 89 ALA A C 1
ATOM 693 O O . ALA A 1 89 ? 5.085 -4.144 12.790 1.00 94.75 89 ALA A O 1
ATOM 694 N N . SER A 1 90 ? 3.388 -5.096 13.922 1.00 93.38 90 SER A N 1
ATOM 695 C CA . SER A 1 90 ? 4.105 -6.292 14.378 1.00 93.38 90 SER A CA 1
ATOM 696 C C . SER A 1 90 ? 3.933 -7.504 13.462 1.00 93.38 90 SER A C 1
ATOM 698 O O . SER A 1 90 ? 4.577 -8.525 13.690 1.00 93.38 90 SER A O 1
ATOM 700 N N . ASP A 1 91 ? 3.061 -7.425 12.453 1.00 93.31 91 ASP A N 1
ATOM 701 C CA . ASP A 1 91 ? 2.865 -8.519 11.506 1.00 93.31 91 ASP A CA 1
ATOM 702 C C . ASP A 1 91 ? 4.086 -8.634 10.584 1.00 93.31 91 ASP A C 1
ATOM 704 O O . ASP A 1 91 ? 4.362 -7.766 9.749 1.00 93.31 91 ASP A O 1
ATOM 708 N N . ILE A 1 92 ? 4.842 -9.716 10.755 1.00 89.44 92 ILE A N 1
ATOM 709 C CA . ILE A 1 92 ? 6.100 -9.949 10.041 1.00 89.44 92 ILE A CA 1
ATOM 710 C C . ILE A 1 92 ? 5.864 -10.078 8.536 1.00 89.44 92 ILE A C 1
ATOM 712 O O . ILE A 1 92 ? 6.662 -9.564 7.756 1.00 89.44 92 ILE A O 1
ATOM 716 N N . VAL A 1 93 ? 4.777 -10.728 8.116 1.00 89.75 93 VAL A N 1
ATOM 717 C CA . VAL A 1 93 ? 4.486 -10.939 6.695 1.00 89.75 93 VAL A CA 1
ATOM 718 C C . VAL A 1 93 ? 4.149 -9.601 6.053 1.00 89.75 93 VAL A C 1
ATOM 720 O O . VAL A 1 93 ? 4.787 -9.210 5.081 1.00 89.75 93 VAL A O 1
ATOM 723 N N . PHE A 1 94 ? 3.219 -8.849 6.642 1.00 92.56 94 PHE A N 1
ATOM 724 C CA . PHE A 1 94 ? 2.811 -7.553 6.105 1.00 92.56 94 PHE A CA 1
ATOM 725 C C . PHE A 1 94 ? 3.973 -6.550 6.057 1.00 92.56 94 PHE A C 1
ATOM 727 O O . PHE A 1 94 ? 4.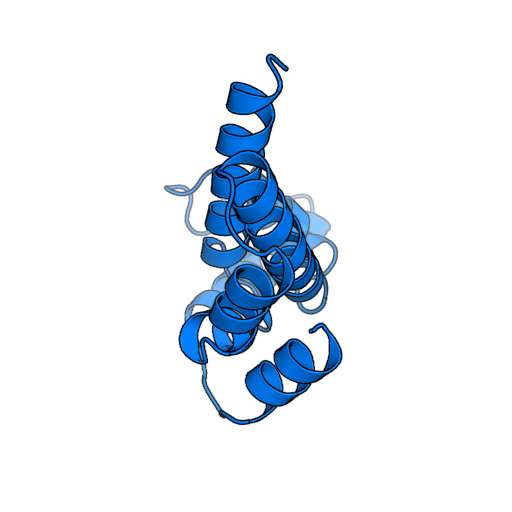199 -5.879 5.043 1.00 92.56 94 PHE A O 1
ATOM 734 N N . THR A 1 95 ? 4.731 -6.450 7.153 1.00 91.31 95 THR A N 1
ATOM 735 C CA . THR A 1 95 ? 5.875 -5.532 7.251 1.00 91.31 95 THR A CA 1
ATOM 736 C C . THR A 1 95 ? 7.002 -5.910 6.295 1.00 91.31 95 THR A C 1
ATOM 738 O O . THR A 1 95 ? 7.576 -5.017 5.674 1.00 91.31 95 THR A O 1
ATOM 741 N N . ALA A 1 96 ? 7.287 -7.202 6.109 1.00 88.12 96 ALA A N 1
ATOM 742 C CA . ALA A 1 96 ? 8.257 -7.659 5.120 1.00 88.12 96 ALA A CA 1
ATOM 743 C C . ALA A 1 96 ? 7.795 -7.343 3.692 1.00 88.12 96 ALA A C 1
ATOM 745 O O . ALA A 1 96 ? 8.535 -6.697 2.955 1.00 88.12 96 ALA A O 1
ATOM 746 N N . THR A 1 97 ? 6.566 -7.716 3.323 1.00 89.44 97 THR A N 1
ATOM 747 C CA . THR A 1 97 ? 5.971 -7.448 1.999 1.00 89.44 97 THR A CA 1
ATOM 748 C C . THR A 1 97 ? 6.005 -5.959 1.648 1.00 89.44 97 THR A C 1
ATOM 750 O O . THR A 1 97 ? 6.306 -5.597 0.514 1.00 89.44 97 THR A O 1
ATOM 753 N N . SER A 1 98 ? 5.819 -5.079 2.635 1.00 91.88 98 SER A N 1
ATOM 754 C CA . SER A 1 98 ? 5.876 -3.620 2.463 1.00 91.88 98 SER A CA 1
ATOM 755 C C . SER A 1 98 ? 7.235 -3.067 2.021 1.00 91.88 98 SER A C 1
ATOM 757 O O . SER A 1 98 ? 7.328 -1.887 1.703 1.00 91.88 98 SER A O 1
ATOM 759 N N . ARG A 1 99 ? 8.304 -3.868 1.991 1.00 88.75 99 ARG A N 1
ATOM 760 C CA . ARG A 1 99 ? 9.623 -3.430 1.500 1.00 88.75 99 ARG A CA 1
ATOM 761 C C . ARG A 1 99 ? 9.893 -3.753 0.046 1.00 88.75 99 ARG A C 1
ATOM 763 O O . ARG A 1 99 ? 10.850 -3.223 -0.514 1.00 88.75 99 ARG A O 1
ATOM 770 N N . PHE A 1 100 ? 9.094 -4.637 -0.525 1.00 89.44 100 PHE A N 1
ATOM 771 C CA . PHE A 1 100 ? 9.291 -5.138 -1.869 1.00 89.44 100 PHE A CA 1
ATOM 772 C C . PHE A 1 100 ? 8.283 -4.477 -2.800 1.00 89.44 100 PHE A C 1
ATOM 774 O O . PHE A 1 100 ? 7.183 -4.103 -2.388 1.00 89.44 100 PHE A O 1
ATOM 781 N N . ALA A 1 101 ? 8.660 -4.332 -4.068 1.00 87.25 101 ALA A N 1
ATOM 782 C CA . ALA A 1 101 ? 7.768 -3.858 -5.116 1.00 87.25 101 ALA A CA 1
ATOM 783 C C . ALA A 1 101 ? 6.635 -4.875 -5.327 1.00 87.25 101 ALA A C 1
ATOM 785 O O . ALA A 1 101 ? 6.755 -5.768 -6.154 1.00 87.25 101 ALA A O 1
ATOM 786 N N . MET A 1 102 ? 5.555 -4.765 -4.552 1.00 89.62 102 MET A N 1
ATOM 787 C CA . MET A 1 102 ? 4.415 -5.681 -4.572 1.00 89.62 102 MET A CA 1
ATOM 788 C C . MET A 1 102 ? 3.087 -4.946 -4.634 1.00 89.62 102 MET A C 1
ATOM 790 O O . MET A 1 102 ? 2.913 -3.893 -4.020 1.00 89.62 102 MET A O 1
ATOM 794 N N . LEU A 1 103 ? 2.115 -5.554 -5.314 1.00 92.12 103 LEU A N 1
ATOM 795 C CA . LEU A 1 103 ? 0.760 -5.014 -5.409 1.00 92.12 103 LEU A CA 1
ATOM 796 C C . LEU A 1 103 ? -0.030 -5.167 -4.105 1.00 92.12 103 LEU A C 1
ATOM 798 O O . LEU A 1 103 ? -0.850 -4.304 -3.797 1.00 92.12 103 LEU A O 1
ATOM 802 N N . ASP A 1 104 ? 0.237 -6.210 -3.319 1.00 92.50 104 ASP A N 1
ATOM 803 C CA . ASP A 1 104 ? -0.559 -6.573 -2.137 1.00 92.50 104 ASP A CA 1
ATOM 804 C C . ASP A 1 104 ? -0.631 -5.456 -1.091 1.00 92.50 104 ASP A C 1
ATOM 806 O O . ASP A 1 104 ? -1.673 -5.213 -0.482 1.00 92.50 104 ASP A O 1
ATOM 810 N N . VAL A 1 105 ? 0.460 -4.708 -0.925 1.00 94.81 105 VAL A N 1
ATOM 811 C CA . VAL A 1 105 ? 0.537 -3.582 0.017 1.00 94.81 105 VAL A CA 1
ATOM 812 C C . VAL A 1 105 ? -0.403 -2.453 -0.411 1.00 94.81 105 VAL A C 1
ATOM 814 O O . VAL A 1 105 ? -1.068 -1.834 0.420 1.00 94.81 105 VAL A O 1
ATOM 817 N N . PHE A 1 106 ? -0.514 -2.212 -1.719 1.00 96.50 106 PHE A N 1
ATOM 818 C CA . PHE A 1 106 ? -1.446 -1.233 -2.274 1.00 96.50 106 PHE A CA 1
ATOM 819 C C . PHE A 1 106 ? -2.887 -1.734 -2.225 1.00 96.50 106 PHE A C 1
ATOM 821 O O . PHE A 1 106 ? -3.788 -0.943 -1.962 1.00 96.50 106 PHE A O 1
ATOM 828 N N . VAL A 1 107 ? -3.121 -3.037 -2.403 1.00 96.06 107 VAL A N 1
ATOM 829 C CA . VAL A 1 107 ? -4.447 -3.633 -2.183 1.00 96.06 107 VAL A CA 1
ATOM 830 C C . VAL A 1 107 ? -4.887 -3.416 -0.737 1.00 96.06 107 VAL A C 1
ATOM 832 O O . VAL A 1 107 ? -6.008 -2.961 -0.511 1.00 96.06 107 VAL A O 1
ATOM 835 N N . ALA A 1 108 ? -4.007 -3.649 0.241 1.00 96.81 108 ALA A N 1
ATOM 836 C CA . ALA A 1 108 ? -4.288 -3.363 1.647 1.00 96.81 108 ALA A CA 1
ATOM 837 C C . ALA A 1 108 ? -4.576 -1.869 1.882 1.00 96.81 108 ALA A C 1
ATOM 839 O O . ALA A 1 108 ? -5.559 -1.528 2.544 1.00 96.81 108 ALA A O 1
ATOM 840 N N . LEU A 1 109 ? -3.772 -0.978 1.288 1.00 97.81 109 LEU A N 1
ATOM 841 C CA . LEU A 1 109 ? -3.967 0.473 1.365 1.00 97.81 109 LEU A CA 1
ATOM 842 C C . LEU A 1 109 ? -5.334 0.896 0.830 1.00 97.81 109 LEU A C 1
ATOM 844 O O . LEU A 1 109 ? -6.079 1.588 1.527 1.00 97.81 109 LEU A O 1
ATOM 848 N N . PHE A 1 110 ? -5.681 0.479 -0.385 1.00 97.38 110 PHE A N 1
ATOM 849 C CA . PHE A 1 110 ? -6.947 0.851 -1.009 1.00 97.38 110 PHE A CA 1
ATOM 850 C C . PHE A 1 110 ? -8.138 0.216 -0.300 1.00 97.38 110 PHE A C 1
ATOM 852 O O . PHE A 1 110 ? -9.151 0.885 -0.125 1.00 97.38 110 PHE A O 1
ATOM 859 N N . SER A 1 111 ? -8.007 -1.017 0.189 1.00 97.50 111 SER A N 1
ATOM 860 C CA . SER A 1 111 ? -9.071 -1.691 0.940 1.00 97.50 111 SER A CA 1
ATOM 861 C C . SER A 1 111 ? -9.383 -0.960 2.242 1.00 97.50 111 SER A C 1
ATOM 863 O O . SER A 1 111 ? -10.537 -0.624 2.504 1.00 97.50 111 SER A O 1
ATOM 865 N N . VAL A 1 112 ? -8.362 -0.643 3.047 1.00 97.38 112 VAL A N 1
ATOM 866 C CA . VAL A 1 112 ? -8.580 0.062 4.318 1.00 97.38 112 VAL A CA 1
ATOM 867 C C . VAL A 1 112 ? -9.082 1.490 4.078 1.00 97.38 112 VAL A C 1
ATOM 869 O O . VAL A 1 112 ? -9.952 1.967 4.805 1.00 97.38 112 VAL A O 1
ATOM 872 N N . SER A 1 113 ? -8.594 2.151 3.023 1.00 97.06 113 SER A N 1
ATOM 873 C CA . SER A 1 113 ? -9.050 3.488 2.628 1.00 97.06 113 SER A CA 1
ATOM 874 C C . SER A 1 113 ? -10.510 3.476 2.183 1.00 97.06 113 SER A C 1
ATOM 876 O O . SER A 1 113 ? -11.268 4.348 2.593 1.00 97.06 113 SER A O 1
ATOM 878 N N . ALA A 1 114 ? -10.929 2.476 1.403 1.00 96.94 114 ALA A N 1
ATOM 879 C CA . ALA A 1 114 ? -12.309 2.330 0.950 1.00 96.94 114 ALA A CA 1
ATOM 880 C C . ALA A 1 114 ? -13.271 2.128 2.127 1.00 96.94 114 ALA A C 1
ATOM 882 O O . ALA A 1 114 ? -14.300 2.796 2.198 1.00 96.94 114 ALA A O 1
ATOM 883 N N . VAL A 1 115 ? -12.913 1.270 3.089 1.00 97.25 115 VAL A N 1
ATOM 884 C CA . VAL A 1 115 ? -13.719 1.063 4.304 1.00 97.25 115 VAL A CA 1
ATOM 885 C C . VAL A 1 115 ? -13.810 2.348 5.126 1.00 97.25 115 VAL A C 1
ATOM 887 O O . VAL A 1 115 ? -14.890 2.709 5.589 1.00 97.25 115 VAL A O 1
ATOM 890 N N . LEU A 1 116 ? -12.697 3.065 5.294 1.00 96.56 116 LEU A N 1
ATOM 891 C CA . LEU A 1 116 ? -12.701 4.350 5.990 1.00 96.56 116 LEU A CA 1
ATOM 892 C C . LEU A 1 116 ? -13.576 5.387 5.292 1.00 96.56 116 LEU A C 1
ATOM 894 O O . LEU A 1 116 ? -14.349 6.064 5.962 1.00 96.56 116 LEU A O 1
ATOM 898 N N . SER A 1 117 ? -13.471 5.496 3.969 1.00 96.00 117 SER A N 1
ATOM 899 C CA . SER A 1 117 ? -14.282 6.411 3.164 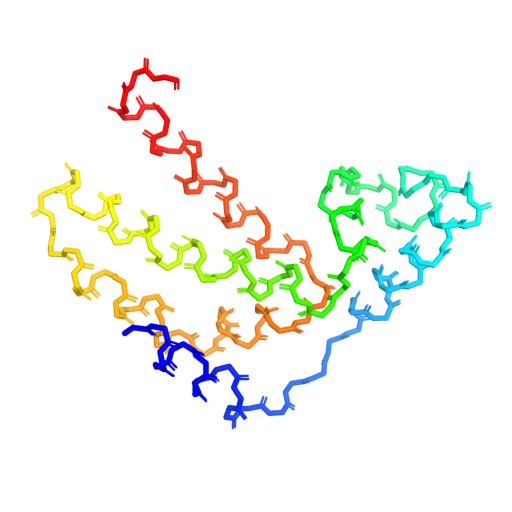1.00 96.00 117 SER A CA 1
ATOM 900 C C . SER A 1 117 ? -15.769 6.107 3.342 1.00 96.00 117 SER A C 1
ATOM 902 O O . SER A 1 117 ? -16.536 6.979 3.751 1.00 96.00 117 SER A O 1
ATOM 904 N N . TYR A 1 118 ? -16.136 4.827 3.211 1.00 95.75 118 TYR A N 1
ATOM 905 C CA . TYR A 1 118 ? -17.496 4.340 3.426 1.00 95.75 118 TYR A CA 1
ATOM 906 C C . TYR A 1 118 ? -18.042 4.706 4.814 1.00 95.75 118 TYR A C 1
ATOM 908 O O . TYR A 1 118 ? -19.136 5.256 4.922 1.00 95.75 118 TYR A O 1
ATOM 916 N N . LEU A 1 119 ? -17.273 4.463 5.882 1.00 94.56 119 LEU A N 1
ATOM 917 C CA . LEU A 1 119 ? -17.693 4.793 7.251 1.00 94.56 119 LEU A CA 1
ATOM 918 C C . LEU A 1 119 ? -17.794 6.302 7.507 1.00 94.56 119 LEU A C 1
ATOM 920 O O . LEU A 1 119 ? -18.575 6.728 8.355 1.00 94.56 119 LEU A O 1
ATOM 924 N N . LEU A 1 120 ? -17.009 7.110 6.797 1.00 94.19 120 LEU A N 1
ATOM 925 C CA . LEU A 1 120 ? -17.047 8.569 6.887 1.00 94.19 120 LEU A CA 1
ATOM 926 C C . LEU A 1 120 ? -18.106 9.198 5.966 1.00 94.19 120 LEU A C 1
ATOM 928 O O . LEU A 1 120 ? -18.250 10.422 5.976 1.00 94.19 120 LEU A O 1
ATOM 932 N N . GLY A 1 121 ? -18.840 8.391 5.192 1.00 87.19 121 GLY A N 1
ATOM 933 C CA . GLY A 1 121 ? -19.840 8.863 4.232 1.00 87.19 121 GLY A CA 1
ATOM 934 C C . GLY A 1 121 ? -19.231 9.652 3.072 1.00 87.19 121 GLY A C 1
ATOM 935 O O . GLY A 1 121 ? -19.855 10.598 2.589 1.00 87.19 121 GLY A O 1
ATOM 936 N N . ARG A 1 122 ? -17.998 9.316 2.681 1.00 60.84 122 ARG A N 1
ATOM 937 C CA . ARG A 1 122 ? -17.249 9.961 1.597 1.00 60.84 122 ARG A CA 1
ATOM 938 C C . ARG A 1 122 ? -16.886 8.974 0.505 1.00 60.84 122 ARG A C 1
ATOM 940 O O . ARG A 1 122 ? -16.600 7.802 0.840 1.00 60.84 122 ARG A O 1
#

Nearest PDB structures (foldseek):
  4dnt-assembly1_A  TM=2.298E-01  e=5.368E+00  Escherichia coli K-12